Protein AF-D7L845-F1 (afdb_monomer)

Organism: Arabidopsis lyrata subsp. lyrata (NCBI:txid81972)

Sequence (83 aa):
MSTTVTNLPRDLVEEIVSRVPLKAMRAVRLTSKTFYTLSKSQSFTKLHISKEASLDVKQFFSNKFYILFKKIKKHHQGMGVLR

Nearest PDB structures (foldseek):
  6m92-assembly1_A  TM=6.468E-01  e=1.260E-01  Homo sapiens
  3v7d-assembly2_D  TM=6.454E-01  e=2.557E-01  Saccharomyces cerevisiae S288C
  2ovr-assembly1_B  TM=7.480E-01  e=5.188E-01  Homo sapiens
  3mks-assembly1_B  TM=6.115E-01  e=3.761E-01  Saccharomyces cerevisiae
  5ibk-assembly1_B  TM=5.732E-01  e=5.900E-01  Homo sapiens

Radius of gyration: 21.31 Å; Cα contacts (8 Å, |Δi|>4): 27; chains: 1; bounding box: 44×20×67 Å

pLDDT: mean 80.42, std 14.13, range [44.0, 94.62]

Solvent-accessible surface area (backbone atoms only — not comparable to full-atom values): 4918 Å² total; per-residue (Å²): 135,86,89,51,73,85,79,47,60,66,70,60,41,48,55,60,56,46,70,54,54,78,89,55,45,67,59,52,40,69,72,38,71,68,44,34,56,46,70,66,34,66,70,46,46,52,54,31,52,56,46,50,53,54,49,51,51,52,49,49,54,53,51,52,49,50,53,50,52,52,51,52,53,52,56,61,66,66,70,74,76,83,129

Structure (mmCIF, N/CA/C/O backbone):
data_AF-D7L845-F1
#
_entry.id   AF-D7L845-F1
#
loop_
_atom_site.group_PDB
_atom_site.id
_atom_site.type_symbol
_atom_site.label_atom_id
_atom_site.label_alt_id
_atom_site.label_comp_id
_atom_site.label_asym_id
_atom_site.label_entity_id
_atom_site.label_seq_id
_atom_site.pdbx_PDB_ins_code
_atom_site.Cartn_x
_atom_site.Cartn_y
_atom_site.Cartn_z
_atom_site.occupancy
_atom_site.B_iso_or_equiv
_atom_site.auth_seq_id
_atom_site.auth_comp_id
_atom_site.auth_asym_id
_atom_site.auth_atom_id
_atom_site.pdbx_PDB_model_num
ATOM 1 N N . MET A 1 1 ? -26.934 3.399 5.084 1.00 56.62 1 MET A N 1
ATOM 2 C CA . MET A 1 1 ? -25.595 2.975 5.549 1.00 56.62 1 MET A CA 1
ATOM 3 C C . MET A 1 1 ? -24.599 3.259 4.433 1.00 56.62 1 MET A C 1
ATOM 5 O O . MET A 1 1 ? -24.807 2.746 3.343 1.00 56.62 1 MET A O 1
ATOM 9 N N . SER A 1 2 ? -23.584 4.099 4.654 1.00 66.56 2 SER A N 1
ATOM 10 C CA . SER A 1 2 ? -22.518 4.319 3.663 1.00 66.56 2 SER A CA 1
ATOM 11 C C . SER A 1 2 ? -21.404 3.301 3.900 1.00 66.56 2 SER A C 1
ATOM 13 O O . SER A 1 2 ? -20.812 3.270 4.979 1.00 66.56 2 SER A O 1
ATOM 15 N N . THR A 1 3 ? -21.152 2.428 2.928 1.00 74.38 3 THR A N 1
ATOM 16 C CA . THR A 1 3 ? -20.044 1.469 2.970 1.00 74.38 3 THR A CA 1
ATOM 17 C C . THR A 1 3 ? -18.767 2.174 2.541 1.00 74.38 3 THR A C 1
ATOM 19 O O . THR A 1 3 ? -18.514 2.362 1.352 1.00 74.38 3 THR A O 1
ATOM 22 N N . THR A 1 4 ? -17.964 2.595 3.513 1.00 84.19 4 THR A N 1
ATOM 23 C CA . THR A 1 4 ? -16.644 3.163 3.249 1.00 84.19 4 THR A CA 1
ATOM 24 C C . THR A 1 4 ? -15.611 2.049 3.108 1.00 84.19 4 THR A C 1
ATOM 26 O O . THR A 1 4 ? -15.727 0.986 3.715 1.00 84.19 4 THR A O 1
ATOM 29 N N . VAL A 1 5 ? -14.553 2.307 2.337 1.00 86.56 5 VAL A N 1
ATOM 30 C CA . VAL A 1 5 ? -13.443 1.356 2.138 1.00 86.56 5 VAL A CA 1
ATOM 31 C C . VAL A 1 5 ? -12.817 0.929 3.473 1.00 86.56 5 VAL A C 1
ATOM 33 O O . VAL A 1 5 ? -12.340 -0.187 3.601 1.00 86.56 5 VAL A O 1
ATOM 36 N N . THR A 1 6 ? -12.869 1.779 4.502 1.00 86.12 6 THR A N 1
ATOM 37 C CA . THR A 1 6 ? -12.353 1.478 5.847 1.00 86.12 6 THR A CA 1
ATOM 38 C C . THR A 1 6 ? -13.168 0.446 6.626 1.00 86.12 6 THR A C 1
ATOM 40 O O . THR A 1 6 ? -12.679 -0.030 7.645 1.00 86.12 6 THR A O 1
ATOM 43 N N . ASN A 1 7 ? -14.387 0.124 6.189 1.00 90.94 7 ASN A N 1
ATOM 44 C CA . ASN A 1 7 ? -15.253 -0.859 6.847 1.00 90.94 7 ASN A CA 1
ATOM 45 C C . ASN A 1 7 ? -15.034 -2.280 6.305 1.00 90.94 7 A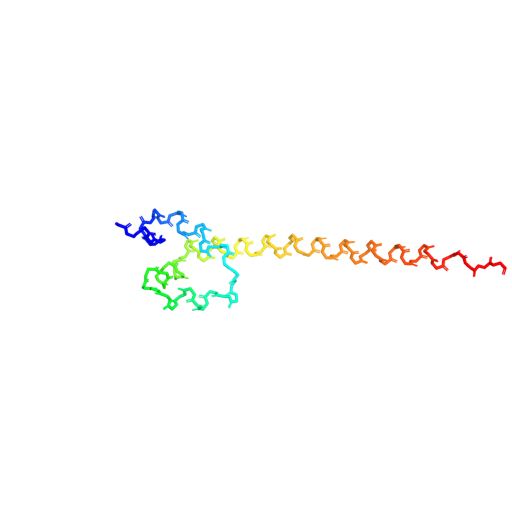SN A C 1
ATOM 47 O O . ASN A 1 7 ? -15.669 -3.222 6.771 1.00 90.94 7 ASN A O 1
ATOM 51 N N . LEU A 1 8 ? -14.167 -2.429 5.300 1.00 91.31 8 LEU A N 1
ATOM 52 C CA . LEU A 1 8 ? -13.772 -3.724 4.771 1.00 91.31 8 LEU A CA 1
ATOM 53 C C . LEU A 1 8 ? -12.746 -4.399 5.700 1.00 91.31 8 LEU A C 1
ATOM 55 O O . LEU A 1 8 ? -11.987 -3.709 6.390 1.00 91.31 8 LEU A O 1
ATOM 59 N N . PRO A 1 9 ? -12.671 -5.740 5.676 1.00 92.19 9 PRO A N 1
ATOM 60 C CA . PRO A 1 9 ? -11.550 -6.493 6.225 1.00 92.19 9 PRO A CA 1
ATOM 61 C C . PRO A 1 9 ? -10.191 -5.916 5.805 1.00 92.19 9 PRO A C 1
ATOM 63 O O . PRO A 1 9 ? -10.006 -5.465 4.671 1.00 92.19 9 PRO A O 1
ATOM 66 N N . ARG A 1 10 ? -9.234 -5.901 6.740 1.00 90.88 10 ARG A N 1
ATOM 67 C CA . ARG A 1 10 ? -7.936 -5.226 6.568 1.00 90.88 10 ARG A CA 1
ATOM 68 C C . ARG A 1 10 ? -7.172 -5.723 5.342 1.00 90.88 10 ARG A C 1
ATOM 70 O O . ARG A 1 10 ? -6.577 -4.914 4.641 1.00 90.88 10 ARG A O 1
ATOM 77 N N . ASP A 1 11 ? -7.181 -7.023 5.105 1.00 91.44 11 ASP A N 1
ATOM 78 C CA . ASP A 1 11 ? -6.569 -7.700 3.962 1.00 91.44 11 ASP A CA 1
ATOM 79 C C . ASP A 1 11 ? -7.104 -7.174 2.621 1.00 91.44 11 ASP A C 1
ATOM 81 O O . ASP A 1 11 ? -6.315 -6.830 1.738 1.00 91.44 11 ASP A O 1
ATOM 85 N N . LEU A 1 12 ? -8.422 -6.988 2.502 1.00 92.62 12 LEU A N 1
ATOM 86 C CA . LEU A 1 12 ? -9.033 -6.394 1.309 1.00 92.62 12 LEU A CA 1
ATOM 87 C C . LEU A 1 12 ? -8.627 -4.927 1.135 1.00 92.62 12 LEU A C 1
ATOM 89 O O . LEU A 1 12 ? -8.338 -4.484 0.021 1.00 92.62 12 LEU A O 1
ATOM 93 N N . VAL A 1 13 ? -8.555 -4.166 2.231 1.00 92.56 13 VAL A N 1
ATOM 94 C CA . VAL A 1 13 ? -8.083 -2.774 2.187 1.00 92.56 13 VAL A CA 1
ATOM 95 C C . VAL A 1 13 ? -6.617 -2.705 1.752 1.00 92.56 13 VAL A C 1
ATOM 97 O O . VAL A 1 13 ? -6.280 -1.883 0.900 1.00 92.56 13 VAL A O 1
ATOM 100 N N . GLU A 1 14 ? -5.745 -3.565 2.286 1.00 93.00 14 GLU A N 1
ATOM 101 C CA . GLU A 1 14 ? -4.338 -3.653 1.873 1.00 93.00 14 GLU A CA 1
ATOM 102 C C . GLU A 1 14 ? -4.222 -3.970 0.382 1.00 93.00 14 GLU A C 1
ATOM 104 O O . GLU A 1 14 ? -3.459 -3.313 -0.335 1.00 93.00 14 GLU A O 1
ATOM 109 N N . GLU A 1 15 ? -5.017 -4.917 -0.118 1.00 92.12 15 GLU A N 1
ATOM 110 C CA . GLU A 1 15 ? -5.000 -5.270 -1.530 1.00 92.12 15 GLU A CA 1
ATOM 111 C C . GLU A 1 15 ? -5.435 -4.100 -2.421 1.00 92.12 15 GLU A C 1
ATOM 113 O O . GLU A 1 15 ? -4.736 -3.795 -3.390 1.00 92.12 15 GLU A O 1
ATOM 118 N N . ILE A 1 16 ? -6.531 -3.415 -2.085 1.00 92.81 16 ILE A N 1
ATOM 119 C CA . ILE A 1 16 ? -7.033 -2.260 -2.843 1.00 92.81 16 ILE A CA 1
ATOM 120 C C . ILE A 1 16 ? -5.999 -1.130 -2.837 1.00 92.81 16 ILE A C 1
ATOM 122 O O . ILE A 1 16 ? -5.631 -0.620 -3.897 1.00 92.81 16 ILE A O 1
ATOM 126 N N . VAL A 1 17 ? -5.491 -0.759 -1.660 1.00 92.94 17 VAL A N 1
ATOM 127 C CA . VAL A 1 17 ? -4.566 0.374 -1.514 1.00 92.94 17 VAL A CA 1
ATOM 128 C C . VAL A 1 17 ? -3.210 0.076 -2.157 1.00 92.94 17 VAL A C 1
ATOM 130 O O . VAL A 1 17 ? -2.602 0.971 -2.736 1.00 92.94 17 VAL A O 1
ATOM 133 N N . SER A 1 18 ? -2.759 -1.181 -2.163 1.00 92.12 18 SER A N 1
ATOM 134 C CA . SER A 1 18 ? -1.508 -1.579 -2.828 1.00 92.12 18 SER A CA 1
ATOM 135 C C . SER A 1 18 ? -1.529 -1.459 -4.356 1.00 92.12 18 SER A C 1
ATOM 137 O O . SER A 1 18 ? -0.487 -1.582 -4.995 1.00 92.12 18 SER A O 1
ATOM 139 N N . ARG A 1 19 ? -2.703 -1.235 -4.962 1.00 91.25 19 ARG A N 1
ATOM 140 C CA . ARG A 1 19 ? -2.833 -0.940 -6.399 1.00 91.25 19 ARG A CA 1
ATOM 141 C C . ARG A 1 19 ? -2.588 0.537 -6.711 1.00 91.25 19 ARG A C 1
ATOM 143 O O . ARG A 1 19 ? -2.452 0.896 -7.876 1.00 91.25 19 ARG A O 1
ATOM 150 N N . VAL A 1 20 ? -2.550 1.400 -5.695 1.00 91.06 20 VAL A N 1
ATOM 151 C CA . VAL A 1 20 ? -2.252 2.823 -5.868 1.00 91.06 20 VAL A CA 1
ATOM 152 C C . VAL A 1 20 ? -0.747 2.985 -6.105 1.00 91.06 20 VAL A C 1
ATOM 154 O O . VAL A 1 20 ? 0.034 2.507 -5.286 1.00 91.06 20 V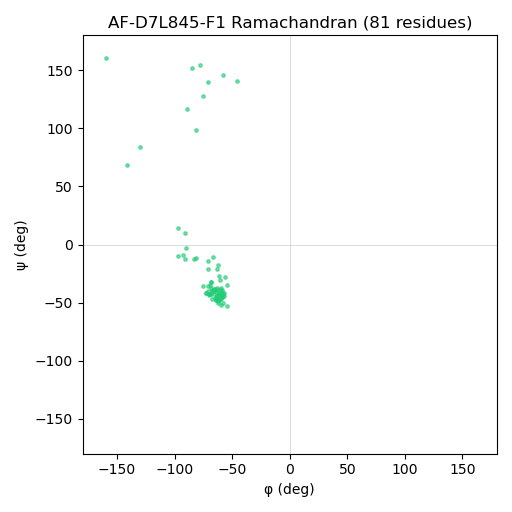AL A O 1
ATOM 157 N N . PRO A 1 21 ? -0.301 3.675 -7.168 1.00 89.31 21 PRO A N 1
ATOM 158 C CA . PRO A 1 21 ? 1.123 3.917 -7.394 1.00 89.31 21 PRO A CA 1
ATOM 159 C C . PRO A 1 21 ? 1.776 4.658 -6.222 1.00 89.31 21 PRO A C 1
ATOM 161 O O . PRO A 1 21 ? 1.169 5.567 -5.642 1.00 89.31 21 PRO A O 1
ATOM 164 N N . LEU A 1 22 ? 3.046 4.362 -5.923 1.00 88.88 22 LEU A N 1
ATOM 165 C CA . LEU A 1 22 ? 3.770 4.984 -4.799 1.00 88.88 22 LEU A CA 1
ATOM 166 C C . LEU A 1 22 ? 3.755 6.522 -4.850 1.00 88.88 22 LEU A C 1
ATOM 168 O O . LEU A 1 22 ? 3.626 7.184 -3.820 1.00 88.88 22 LEU A O 1
ATOM 172 N N . LYS A 1 23 ? 3.792 7.102 -6.056 1.00 87.25 23 LYS A N 1
ATOM 173 C CA . LYS A 1 23 ? 3.725 8.559 -6.284 1.00 87.25 23 LYS A CA 1
ATOM 174 C C . LYS A 1 23 ? 2.422 9.189 -5.769 1.00 87.25 23 LYS A C 1
ATOM 176 O O . LYS A 1 23 ? 2.428 10.336 -5.330 1.00 87.25 23 L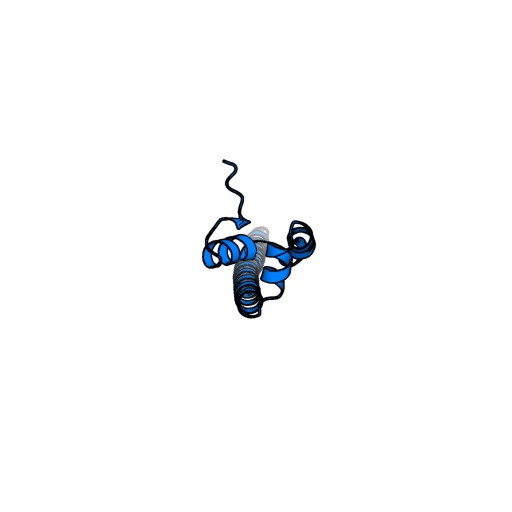YS A O 1
ATOM 181 N N . ALA A 1 24 ? 1.318 8.441 -5.785 1.00 89.62 24 ALA A N 1
ATOM 182 C CA . ALA A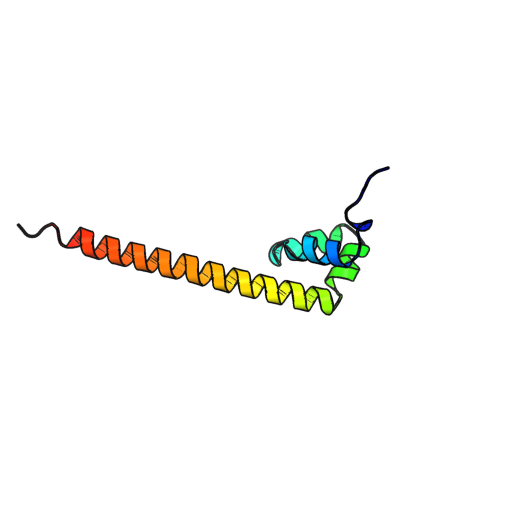 1 24 ? 0.002 8.896 -5.336 1.00 89.62 24 ALA A CA 1
ATOM 183 C C . ALA A 1 24 ? -0.283 8.570 -3.855 1.00 89.62 24 ALA A C 1
ATOM 185 O O . ALA A 1 24 ? -1.230 9.104 -3.272 1.00 89.62 24 ALA A O 1
ATOM 186 N N . MET A 1 25 ? 0.564 7.771 -3.193 1.00 92.44 25 MET A N 1
ATOM 187 C CA . MET A 1 25 ? 0.353 7.347 -1.799 1.00 92.44 25 MET A CA 1
ATOM 188 C C . MET A 1 25 ? 0.349 8.489 -0.784 1.00 92.44 25 MET A C 1
ATOM 190 O O . MET A 1 25 ? -0.215 8.354 0.305 1.00 92.44 25 MET A O 1
ATOM 194 N N . ARG A 1 26 ? 0.941 9.642 -1.123 1.00 93.12 26 ARG A N 1
ATOM 195 C CA . ARG A 1 26 ? 0.853 10.841 -0.280 1.00 93.12 26 ARG A CA 1
ATOM 196 C C . ARG A 1 26 ? -0.600 11.267 -0.064 1.00 93.12 26 ARG A C 1
ATOM 198 O O . ARG A 1 26 ? -0.939 11.619 1.058 1.00 93.12 26 ARG A O 1
ATOM 205 N N 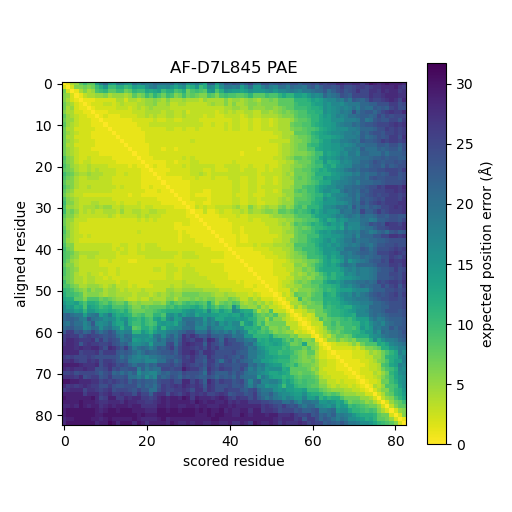. ALA A 1 27 ? -1.442 11.215 -1.095 1.00 94.06 27 ALA A N 1
ATOM 206 C CA . ALA A 1 27 ? -2.846 11.605 -0.990 1.00 94.06 27 ALA A CA 1
ATOM 207 C C . ALA A 1 27 ? -3.649 10.605 -0.145 1.00 94.06 27 ALA A C 1
ATOM 209 O O . ALA A 1 27 ? -4.397 11.014 0.741 1.00 94.06 27 ALA A O 1
ATOM 210 N N . VAL A 1 28 ? -3.415 9.303 -0.348 1.00 92.50 28 VAL A N 1
ATOM 211 C CA . VAL A 1 28 ? -4.049 8.217 0.422 1.00 92.50 28 VAL A CA 1
ATOM 212 C C . VAL A 1 28 ? -3.765 8.350 1.921 1.00 92.50 28 VAL A C 1
ATOM 214 O O . VAL A 1 28 ? -4.655 8.224 2.757 1.00 92.50 28 VAL A O 1
ATOM 217 N N . ARG A 1 29 ? -2.519 8.677 2.280 1.00 93.44 29 ARG A N 1
ATOM 218 C CA . ARG A 1 29 ? -2.118 8.905 3.677 1.00 93.44 29 ARG A CA 1
ATOM 219 C C . ARG A 1 29 ? -2.841 10.064 4.354 1.00 93.44 29 ARG A C 1
ATOM 221 O O . ARG A 1 29 ? -2.926 10.076 5.577 1.00 93.44 29 ARG A O 1
ATOM 228 N N . LEU A 1 30 ? -3.288 11.051 3.582 1.00 94.62 30 LEU A N 1
ATOM 229 C CA . LEU A 1 30 ? -3.944 12.251 4.099 1.00 94.62 30 LEU A CA 1
ATOM 230 C C . LEU A 1 30 ? -5.466 12.095 4.193 1.00 94.62 30 LEU A C 1
ATOM 232 O O . LEU A 1 30 ? -6.111 12.921 4.826 1.00 94.62 30 LEU A O 1
ATOM 236 N N . THR A 1 31 ? -6.048 11.050 3.596 1.00 91.25 31 THR A N 1
ATOM 237 C CA . THR A 1 31 ? -7.507 10.881 3.538 1.00 91.25 31 THR A CA 1
ATOM 238 C C . THR A 1 31 ? -8.098 10.418 4.869 1.00 91.25 31 THR A C 1
ATOM 240 O O . THR A 1 31 ? -9.205 10.815 5.221 1.00 91.25 31 THR A O 1
ATOM 243 N N . SER A 1 32 ? -7.391 9.564 5.622 1.00 89.31 32 SER A N 1
ATOM 244 C CA . SER A 1 32 ? -7.860 9.093 6.930 1.00 89.31 32 SER A CA 1
ATOM 245 C C . SER A 1 32 ? -6.736 8.545 7.812 1.00 89.31 32 SER A C 1
ATOM 247 O O . SER A 1 32 ? -5.680 8.125 7.332 1.00 89.31 32 SER A O 1
ATOM 249 N N . LYS A 1 33 ? -7.001 8.475 9.124 1.00 90.62 33 LYS A N 1
ATOM 250 C CA . LYS A 1 33 ? -6.103 7.838 10.103 1.00 90.62 33 LYS A CA 1
ATOM 251 C C . LYS A 1 33 ? -5.876 6.356 9.787 1.00 90.62 33 LYS A C 1
ATOM 253 O O . LYS A 1 33 ? -4.758 5.873 9.918 1.00 90.62 33 LYS A O 1
ATOM 258 N N . THR A 1 34 ? -6.906 5.652 9.317 1.00 91.75 34 THR A N 1
ATOM 259 C CA . THR A 1 34 ? -6.816 4.233 8.952 1.00 91.75 34 THR A CA 1
ATOM 260 C C . THR A 1 34 ? -5.809 4.017 7.827 1.00 91.75 34 THR A C 1
ATOM 262 O O . THR A 1 34 ? -4.929 3.170 7.955 1.00 91.75 34 THR A O 1
ATOM 265 N N . PHE A 1 35 ? -5.874 4.822 6.762 1.00 93.06 35 PHE A N 1
ATOM 266 C CA . PHE A 1 35 ? -4.920 4.737 5.653 1.00 93.06 35 PHE A CA 1
ATOM 267 C C . PHE A 1 35 ? -3.513 5.189 6.050 1.00 93.06 35 PHE A C 1
ATOM 269 O O . PHE A 1 35 ? -2.531 4.598 5.600 1.00 93.06 35 PHE A O 1
ATOM 276 N N . TYR A 1 36 ? -3.396 6.188 6.929 1.00 93.88 36 TYR A N 1
ATOM 277 C CA . TYR A 1 36 ? -2.108 6.581 7.494 1.00 93.88 36 TYR A CA 1
ATOM 278 C C . TYR A 1 36 ? -1.448 5.417 8.248 1.00 93.88 36 TYR A C 1
ATOM 280 O O . TYR A 1 36 ? -0.315 5.051 7.931 1.00 93.88 36 TYR A O 1
ATOM 288 N N . THR A 1 37 ? -2.166 4.784 9.180 1.00 94.12 37 THR A N 1
ATOM 289 C CA . THR A 1 37 ? -1.658 3.643 9.956 1.00 94.12 37 THR A CA 1
ATOM 290 C C . THR A 1 37 ? -1.381 2.429 9.069 1.00 94.12 37 THR A C 1
ATOM 292 O O . THR A 1 37 ? -0.361 1.765 9.241 1.00 94.12 37 THR A O 1
ATOM 295 N N . LEU A 1 38 ? -2.237 2.160 8.078 1.00 93.69 38 LEU A N 1
ATOM 296 C CA . LEU A 1 38 ? -2.023 1.112 7.076 1.00 93.69 38 LEU A CA 1
ATOM 297 C C . LEU A 1 38 ? -0.709 1.322 6.317 1.00 93.69 38 LEU A C 1
ATOM 299 O O . LEU A 1 38 ? 0.120 0.423 6.263 1.00 93.69 38 LEU A O 1
ATOM 303 N N . SER A 1 39 ? -0.482 2.536 5.805 1.00 92.19 39 SER A N 1
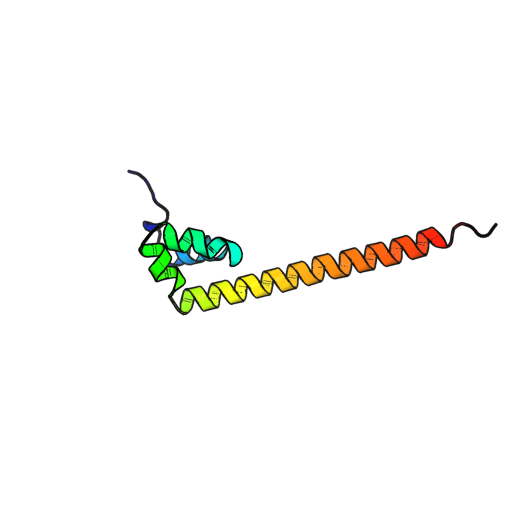ATOM 304 C CA . SER A 1 39 ? 0.716 2.874 5.024 1.00 92.19 39 SER A CA 1
ATOM 305 C C . SER A 1 39 ? 2.029 2.732 5.799 1.00 92.19 39 SER A C 1
ATOM 307 O O . SER A 1 39 ? 3.099 2.704 5.198 1.00 92.19 39 SER A O 1
ATOM 309 N N . LYS A 1 40 ? 1.954 2.684 7.134 1.00 91.38 40 LYS A N 1
ATOM 310 C CA . LYS A 1 40 ? 3.098 2.523 8.033 1.00 91.38 40 LYS A CA 1
ATOM 311 C C . LYS A 1 40 ? 3.302 1.082 8.484 1.00 91.38 40 LYS A C 1
ATOM 313 O O . LYS A 1 40 ? 4.337 0.803 9.085 1.00 91.38 40 LYS A O 1
ATOM 318 N N . SER A 1 41 ? 2.365 0.170 8.213 1.00 94.19 41 SER A N 1
ATOM 319 C CA . SER A 1 41 ? 2.562 -1.225 8.588 1.00 94.19 41 SER A CA 1
ATOM 320 C C . SER A 1 41 ? 3.624 -1.873 7.700 1.00 94.19 41 SER A C 1
ATOM 322 O O . SER A 1 41 ? 3.701 -1.649 6.487 1.00 94.19 41 SER A O 1
ATOM 324 N N . GLN A 1 42 ? 4.473 -2.690 8.322 1.00 93.69 42 GLN A N 1
ATOM 325 C CA . GLN A 1 42 ? 5.544 -3.393 7.620 1.00 93.69 42 GLN A CA 1
ATOM 326 C C . GLN A 1 42 ? 4.984 -4.398 6.604 1.00 93.69 42 GLN A C 1
ATOM 328 O O . GLN A 1 42 ? 5.522 -4.511 5.504 1.00 93.69 42 GLN A O 1
ATOM 333 N N . SER A 1 43 ? 3.882 -5.081 6.950 1.00 91.19 43 SER A N 1
ATOM 334 C CA . SER A 1 43 ? 3.167 -6.007 6.060 1.00 91.19 43 SER A CA 1
ATOM 335 C C . SER A 1 43 ? 2.773 -5.330 4.748 1.00 91.19 43 SER A C 1
ATOM 337 O O . SER A 1 43 ? 3.154 -5.787 3.670 1.00 91.19 43 SER A O 1
ATOM 339 N N . PHE A 1 44 ? 2.097 -4.186 4.858 1.00 93.50 44 PHE A N 1
ATOM 340 C CA . PHE A 1 44 ? 1.620 -3.406 3.729 1.00 93.50 44 PHE A CA 1
ATOM 341 C C . PHE A 1 44 ? 2.786 -2.863 2.907 1.00 93.50 44 PHE A C 1
ATOM 343 O O . PHE A 1 44 ? 2.798 -3.004 1.689 1.00 93.50 44 PHE A O 1
ATOM 350 N N . THR A 1 45 ? 3.805 -2.305 3.566 1.00 91.88 45 THR A N 1
ATOM 351 C CA . THR A 1 45 ? 4.993 -1.775 2.883 1.00 91.88 45 THR A CA 1
ATOM 352 C C . THR A 1 45 ? 5.694 -2.856 2.058 1.00 91.88 45 THR A C 1
ATOM 354 O O . THR A 1 45 ? 6.018 -2.628 0.893 1.00 91.88 45 THR A O 1
ATOM 357 N N . LYS A 1 46 ? 5.880 -4.058 2.624 1.00 91.62 46 LYS A N 1
ATOM 358 C CA . LYS A 1 46 ? 6.481 -5.195 1.914 1.00 91.62 46 LYS A CA 1
ATOM 359 C C . LYS A 1 46 ? 5.629 -5.606 0.712 1.00 91.62 46 LYS A C 1
ATOM 361 O O . LYS A 1 46 ? 6.157 -5.723 -0.389 1.00 91.62 46 LYS A O 1
ATOM 366 N N . LEU A 1 47 ? 4.320 -5.766 0.910 1.00 92.00 47 LEU A N 1
ATOM 367 C CA . LEU A 1 47 ? 3.379 -6.136 -0.149 1.00 92.00 47 LEU A CA 1
ATOM 368 C C . LEU A 1 47 ? 3.376 -5.110 -1.290 1.00 92.00 47 LEU A C 1
ATOM 370 O O . LEU A 1 47 ? 3.403 -5.484 -2.464 1.00 92.00 47 LEU A O 1
ATOM 374 N N . HIS A 1 48 ? 3.366 -3.821 -0.954 1.00 91.50 48 HIS A N 1
ATOM 375 C CA . HIS A 1 48 ? 3.271 -2.740 -1.929 1.00 91.50 48 HIS A CA 1
ATOM 376 C C . HIS A 1 48 ? 4.548 -2.596 -2.760 1.00 91.50 48 HIS A C 1
ATOM 378 O O . HIS A 1 48 ? 4.463 -2.526 -3.983 1.00 91.50 48 HIS A O 1
ATOM 384 N N . ILE A 1 49 ? 5.724 -2.663 -2.127 1.00 88.69 49 ILE A N 1
ATOM 385 C CA . ILE A 1 49 ? 7.016 -2.649 -2.833 1.00 88.69 49 ILE A CA 1
ATOM 386 C C . ILE A 1 49 ? 7.156 -3.877 -3.739 1.00 88.69 49 ILE A C 1
ATOM 388 O O . ILE A 1 49 ? 7.580 -3.745 -4.886 1.00 88.69 49 ILE A O 1
ATOM 392 N N . SER A 1 50 ? 6.775 -5.070 -3.265 1.00 88.44 50 SER A N 1
ATOM 393 C CA . SER A 1 50 ? 6.809 -6.283 -4.093 1.00 88.44 50 SER A CA 1
ATOM 394 C C . SER A 1 50 ? 5.908 -6.170 -5.326 1.00 88.44 50 SER A C 1
ATOM 396 O O . SER A 1 50 ? 6.298 -6.602 -6.412 1.00 88.44 50 SER A O 1
ATOM 398 N N . LYS A 1 51 ? 4.725 -5.556 -5.189 1.00 86.38 51 LYS A N 1
ATOM 399 C CA . LYS A 1 51 ? 3.836 -5.292 -6.329 1.00 86.38 51 LYS A CA 1
ATOM 400 C C . LYS A 1 51 ? 4.429 -4.269 -7.289 1.00 86.38 51 LYS A C 1
ATOM 402 O O . LYS A 1 51 ? 4.460 -4.554 -8.484 1.00 86.38 51 LYS A O 1
ATOM 407 N N . GLU A 1 52 ? 4.944 -3.146 -6.797 1.00 83.56 52 GLU A N 1
ATOM 408 C CA . GLU A 1 52 ? 5.561 -2.119 -7.648 1.00 83.56 52 GLU A CA 1
ATOM 409 C C . GLU A 1 52 ? 6.735 -2.699 -8.452 1.00 83.56 52 GLU A C 1
ATOM 411 O O . GLU A 1 52 ? 6.781 -2.550 -9.669 1.00 83.56 52 GLU A O 1
ATOM 416 N N . ALA A 1 53 ? 7.610 -3.483 -7.812 1.00 81.06 53 ALA A N 1
ATOM 417 C CA . ALA A 1 53 ? 8.713 -4.158 -8.494 1.00 81.06 53 ALA A CA 1
ATOM 418 C C . ALA A 1 53 ? 8.220 -5.105 -9.605 1.00 81.06 53 ALA A C 1
ATOM 420 O O . ALA A 1 53 ? 8.804 -5.164 -10.686 1.00 81.06 53 ALA A O 1
ATOM 421 N N . SER A 1 54 ? 7.115 -5.823 -9.381 1.00 76.19 54 SER A N 1
ATOM 422 C CA . SER A 1 54 ? 6.526 -6.692 -10.408 1.00 76.19 54 SER A CA 1
ATOM 423 C C . SER A 1 54 ? 5.933 -5.911 -11.591 1.00 76.19 54 SER A C 1
ATOM 425 O O . SER A 1 54 ? 5.972 -6.390 -12.729 1.00 76.19 54 SER A O 1
ATOM 427 N N . LEU A 1 55 ? 5.403 -4.709 -11.338 1.00 73.56 55 LEU A N 1
ATOM 428 C CA . LEU A 1 55 ? 4.886 -3.810 -12.367 1.00 73.56 55 LEU A CA 1
ATOM 429 C C . LEU A 1 55 ? 6.026 -3.186 -13.168 1.00 73.56 55 LEU A C 1
ATOM 431 O O . LEU A 1 55 ? 5.945 -3.179 -14.392 1.00 73.56 55 LEU A O 1
ATOM 435 N N . ASP A 1 56 ? 7.108 -2.766 -12.514 1.00 68.62 56 ASP A N 1
ATOM 436 C CA . ASP A 1 56 ? 8.310 -2.261 -13.180 1.00 68.62 56 ASP A CA 1
ATOM 437 C C . ASP A 1 56 ? 8.949 -3.327 -14.069 1.00 68.62 56 ASP A C 1
ATOM 439 O O . ASP A 1 56 ? 9.298 -3.048 -15.214 1.00 68.62 56 ASP A O 1
ATOM 443 N N . VAL A 1 57 ? 9.034 -4.573 -13.599 1.00 63.59 57 VAL A N 1
ATOM 444 C CA . VAL A 1 57 ? 9.526 -5.695 -14.408 1.00 63.59 57 VAL A CA 1
ATOM 445 C C . VAL A 1 57 ? 8.624 -5.919 -15.628 1.00 63.59 57 VAL A C 1
ATOM 447 O O . VAL A 1 57 ? 9.121 -5.988 -16.754 1.00 63.59 57 VAL A O 1
ATOM 450 N N . LYS A 1 58 ? 7.296 -5.956 -15.455 1.00 61.03 58 LYS A N 1
ATOM 451 C CA . LYS A 1 58 ? 6.343 -6.057 -16.578 1.00 61.03 58 LYS A CA 1
ATOM 452 C C . LYS A 1 58 ? 6.459 -4.880 -17.549 1.00 61.03 58 LYS A C 1
ATOM 454 O O . LYS A 1 58 ? 6.449 -5.085 -18.762 1.00 61.03 58 LYS A O 1
ATOM 459 N N . GLN A 1 59 ? 6.595 -3.663 -17.033 1.00 64.19 59 GLN A N 1
ATOM 460 C CA . GLN A 1 59 ? 6.729 -2.446 -17.827 1.00 64.19 59 GLN A CA 1
ATOM 461 C C . GLN A 1 59 ? 8.055 -2.424 -18.591 1.00 64.19 59 GLN A C 1
ATOM 463 O O . GLN A 1 59 ? 8.084 -2.034 -19.759 1.00 64.19 59 GLN A O 1
ATOM 468 N N . PHE A 1 60 ? 9.140 -2.882 -17.968 1.00 59.38 60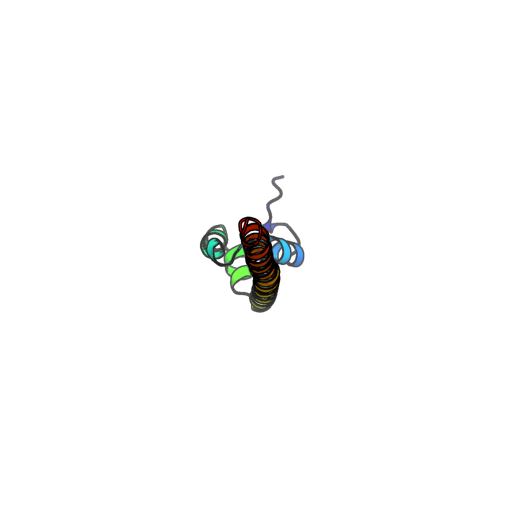 PHE A N 1
ATOM 469 C CA . PHE A 1 60 ? 10.454 -3.018 -18.581 1.00 59.38 60 PHE A CA 1
ATOM 470 C C . PHE A 1 60 ? 10.437 -4.049 -19.710 1.00 59.38 60 PHE A C 1
ATOM 472 O O . PHE A 1 60 ? 10.893 -3.745 -20.814 1.00 59.38 60 PHE A O 1
ATOM 479 N N . PHE A 1 61 ? 9.857 -5.230 -19.476 1.00 61.12 61 PHE A N 1
ATOM 480 C CA . PHE A 1 61 ? 9.692 -6.239 -20.522 1.00 61.12 61 PHE A CA 1
ATOM 481 C C . PHE A 1 61 ? 8.809 -5.726 -21.666 1.00 61.12 61 PHE A C 1
ATOM 483 O O . PHE A 1 61 ? 9.192 -5.862 -22.825 1.00 61.12 61 PHE A O 1
ATOM 490 N N . SER A 1 62 ? 7.698 -5.052 -21.364 1.00 63.47 62 SER A N 1
ATOM 491 C CA . SER A 1 62 ? 6.801 -4.491 -22.381 1.00 63.47 62 SER A CA 1
ATOM 492 C C . SER A 1 62 ? 7.476 -3.394 -23.221 1.00 63.47 62 SER A C 1
ATOM 494 O O . SER A 1 62 ? 7.484 -3.457 -24.452 1.00 63.47 62 SER A O 1
ATOM 496 N N . ASN A 1 63 ? 8.147 -2.429 -22.581 1.00 60.41 63 ASN A N 1
ATOM 497 C CA . ASN A 1 63 ? 8.778 -1.306 -23.277 1.00 60.41 63 ASN A CA 1
ATOM 498 C C . ASN A 1 63 ? 10.044 -1.714 -24.037 1.00 60.41 63 ASN A C 1
ATOM 500 O O . ASN A 1 63 ? 10.249 -1.262 -25.164 1.00 60.41 63 ASN A O 1
ATOM 504 N N . LYS A 1 64 ? 10.902 -2.566 -23.465 1.00 64.69 64 LYS A N 1
ATOM 505 C CA . LYS A 1 64 ? 12.168 -2.942 -24.110 1.00 64.69 64 LYS A CA 1
ATOM 506 C C . LYS A 1 64 ? 11.935 -3.841 -25.325 1.00 64.69 64 LYS A C 1
ATOM 508 O O . LYS A 1 64 ? 12.567 -3.607 -26.354 1.00 64.69 64 LYS A O 1
ATOM 513 N N . PHE A 1 65 ? 10.991 -4.786 -25.254 1.00 69.12 65 PHE A N 1
ATOM 514 C CA . PHE A 1 65 ? 10.590 -5.576 -26.424 1.00 69.12 65 PHE A CA 1
ATOM 515 C C . PHE A 1 65 ? 9.886 -4.722 -27.476 1.00 69.12 65 PHE A C 1
ATOM 517 O O . PHE A 1 65 ? 10.227 -4.838 -28.649 1.00 69.12 65 PHE A O 1
ATOM 524 N N . TYR A 1 66 ? 8.978 -3.821 -27.091 1.00 62.66 66 TYR A N 1
ATOM 525 C CA . TYR A 1 66 ? 8.311 -2.930 -28.045 1.00 62.66 66 TYR A CA 1
ATOM 526 C C . TYR A 1 66 ? 9.306 -2.038 -28.801 1.00 62.66 66 TYR A C 1
ATOM 528 O O . TYR A 1 66 ? 9.255 -1.964 -30.028 1.00 62.66 66 TYR A O 1
ATOM 536 N N . ILE A 1 67 ? 10.258 -1.407 -28.106 1.00 67.75 67 ILE A N 1
ATOM 537 C CA . ILE A 1 67 ? 11.279 -0.557 -28.739 1.00 67.75 67 ILE A CA 1
ATOM 538 C C . ILE A 1 67 ? 12.242 -1.382 -29.601 1.00 67.75 67 ILE A C 1
ATOM 540 O O . ILE A 1 67 ? 12.566 -0.959 -30.713 1.00 67.75 67 ILE A O 1
ATOM 544 N N . LEU A 1 68 ? 12.660 -2.566 -29.141 1.00 74.81 68 LEU A N 1
ATOM 545 C CA . LEU A 1 68 ? 13.508 -3.474 -29.918 1.00 74.81 68 LEU A CA 1
ATOM 546 C C . LEU A 1 68 ? 12.794 -3.955 -31.189 1.00 74.81 68 LEU A C 1
ATOM 548 O O . LEU A 1 68 ? 13.361 -3.874 -32.276 1.00 74.81 68 LEU A O 1
ATOM 552 N N . PHE A 1 69 ? 11.528 -4.360 -31.081 1.00 71.06 69 PHE A N 1
ATOM 553 C CA . PHE A 1 69 ? 10.705 -4.789 -32.212 1.00 71.06 69 PHE A CA 1
ATOM 554 C C . PHE A 1 69 ? 10.466 -3.641 -33.201 1.00 71.06 69 PHE A C 1
ATOM 556 O O . PHE A 1 69 ? 10.596 -3.820 -34.413 1.00 71.06 69 PHE A O 1
ATOM 563 N N . LYS A 1 70 ? 10.214 -2.421 -32.703 1.00 68.38 70 LYS A N 1
ATOM 564 C CA . LYS A 1 70 ? 10.102 -1.216 -33.541 1.00 68.38 70 LYS A CA 1
ATOM 565 C C . LYS A 1 70 ? 11.421 -0.895 -34.255 1.00 68.38 70 LYS A C 1
ATOM 567 O O . LYS A 1 70 ? 11.398 -0.484 -35.414 1.00 68.38 70 LYS A O 1
ATOM 572 N N . LYS A 1 71 ? 12.565 -1.109 -33.594 1.00 78.44 71 LYS A N 1
ATOM 573 C CA . LYS A 1 71 ? 13.906 -0.909 -34.167 1.00 78.44 71 LYS A CA 1
ATOM 574 C C . LYS A 1 71 ? 14.225 -1.945 -35.250 1.00 78.44 71 LYS A C 1
ATOM 576 O O . LYS A 1 71 ? 14.691 -1.553 -36.316 1.00 78.44 71 LYS A O 1
ATOM 581 N N . ILE A 1 72 ? 13.892 -3.217 -35.029 1.00 77.81 72 ILE A N 1
ATOM 582 C CA . ILE A 1 72 ? 14.037 -4.299 -36.021 1.00 77.81 72 ILE A CA 1
ATOM 583 C C . ILE A 1 72 ? 13.139 -4.042 -37.242 1.00 77.81 72 ILE A C 1
ATOM 585 O O . ILE A 1 72 ? 13.609 -4.098 -38.377 1.00 77.81 72 ILE A O 1
ATOM 589 N N . LYS A 1 73 ? 11.871 -3.663 -37.027 1.00 72.56 73 LYS A N 1
ATOM 590 C CA . LYS A 1 73 ? 10.928 -3.342 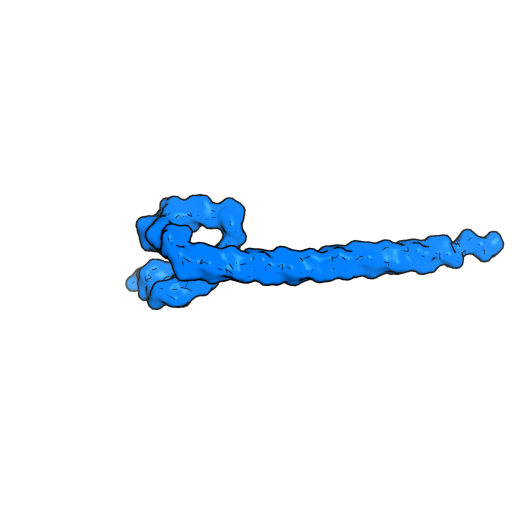-38.113 1.00 72.56 73 LYS A CA 1
ATOM 591 C C . LYS A 1 73 ? 11.388 -2.142 -38.951 1.00 72.56 73 LYS A C 1
ATOM 593 O O . LYS A 1 73 ? 11.281 -2.177 -40.174 1.00 72.56 73 LYS A O 1
ATOM 598 N N . LYS A 1 74 ? 11.954 -1.111 -38.309 1.00 71.06 74 LYS A N 1
ATOM 599 C CA . LYS A 1 74 ? 12.534 0.055 -38.997 1.00 71.06 74 LYS A CA 1
ATOM 600 C C . LYS A 1 74 ? 13.771 -0.318 -39.825 1.00 71.06 74 LYS A C 1
ATOM 602 O O . LYS A 1 74 ? 13.928 0.198 -40.925 1.00 71.06 74 LYS A O 1
ATOM 607 N N . HIS A 1 75 ? 14.614 -1.228 -39.332 1.00 64.81 75 HIS A N 1
ATOM 608 C CA . HIS A 1 75 ? 15.801 -1.694 -40.058 1.00 64.81 75 HIS A CA 1
ATOM 609 C C . HIS A 1 75 ? 15.432 -2.517 -41.302 1.00 64.81 75 HIS A C 1
ATOM 611 O O . HIS A 1 75 ? 16.046 -2.355 -42.351 1.00 64.81 75 HIS A O 1
ATOM 617 N N . HIS A 1 76 ? 14.382 -3.340 -41.218 1.00 58.41 76 HIS A N 1
ATOM 618 C CA . HIS A 1 76 ? 13.877 -4.099 -42.368 1.00 58.41 76 HIS A CA 1
ATOM 619 C C . HIS A 1 76 ? 13.171 -3.225 -43.416 1.00 58.41 76 HIS A C 1
ATOM 621 O O . HIS A 1 76 ? 13.323 -3.475 -44.607 1.00 58.41 76 HIS A O 1
ATOM 627 N N . GLN A 1 77 ? 12.438 -2.182 -43.007 1.00 58.44 77 GLN A N 1
ATOM 628 C CA . GLN A 1 77 ? 11.812 -1.240 -43.948 1.00 58.44 77 GLN A CA 1
ATOM 629 C C . GLN A 1 77 ? 12.828 -0.326 -44.661 1.00 58.44 77 GLN A C 1
ATOM 631 O O . GLN A 1 77 ? 12.527 0.186 -45.734 1.00 58.44 77 GLN A O 1
ATOM 636 N N . GLY A 1 78 ? 14.034 -0.150 -44.107 1.00 56.81 78 GLY A N 1
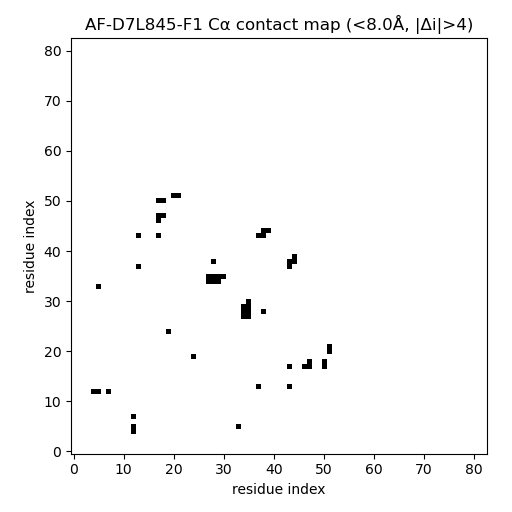ATOM 637 C CA . GLY A 1 78 ? 15.116 0.633 -44.718 1.00 56.81 78 GLY A CA 1
ATOM 638 C C . GLY A 1 78 ? 15.943 -0.098 -45.786 1.00 56.81 78 GLY A C 1
ATOM 639 O O . GLY A 1 78 ? 16.689 0.557 -46.502 1.00 56.81 78 GLY A O 1
ATOM 640 N N . MET A 1 79 ? 15.808 -1.423 -45.935 1.00 53.66 79 MET A N 1
ATOM 641 C CA . MET A 1 79 ? 16.512 -2.211 -46.969 1.00 53.66 79 MET A CA 1
ATOM 642 C C . MET A 1 79 ? 15.718 -2.352 -48.284 1.00 53.66 79 MET A C 1
ATOM 644 O O . MET A 1 79 ? 16.080 -3.148 -49.143 1.00 53.66 79 MET A O 1
ATOM 648 N N . GLY A 1 80 ? 14.620 -1.607 -48.443 1.00 57.75 80 GLY A N 1
ATOM 649 C CA . GLY A 1 80 ? 13.735 -1.667 -49.612 1.00 57.75 80 GLY A CA 1
ATOM 650 C C . GLY A 1 80 ? 13.985 -0.611 -50.693 1.00 57.75 80 GLY A C 1
ATOM 651 O O . GLY A 1 80 ? 13.107 -0.419 -51.528 1.00 57.75 80 GLY A O 1
ATOM 652 N N . VAL A 1 81 ? 15.118 0.105 -50.680 1.00 56.06 81 VAL A N 1
ATOM 653 C CA . VAL A 1 81 ? 15.441 1.117 -51.707 1.00 56.06 81 VAL A CA 1
ATOM 654 C C . VAL A 1 81 ? 16.932 1.086 -52.067 1.00 56.06 81 VAL A C 1
ATOM 656 O O . VAL A 1 81 ? 17.688 1.997 -51.759 1.00 56.06 81 VAL A O 1
ATOM 659 N N . LEU A 1 82 ? 17.357 0.006 -52.717 1.00 49.41 82 LEU A N 1
ATOM 660 C CA . LEU A 1 82 ? 18.507 -0.003 -53.625 1.00 49.41 82 LEU A CA 1
ATOM 661 C C . LEU A 1 82 ? 18.008 -0.673 -54.910 1.00 49.41 82 LEU A C 1
ATOM 663 O O . LEU A 1 82 ? 18.062 -1.892 -55.054 1.00 49.41 82 LEU A O 1
ATOM 667 N N . ARG A 1 83 ? 17.384 0.143 -55.764 1.00 44.00 83 ARG A N 1
ATOM 668 C CA . ARG A 1 83 ? 17.267 -0.115 -57.201 1.00 44.00 83 ARG A CA 1
ATOM 669 C C . ARG A 1 83 ? 18.426 0.589 -57.882 1.00 44.00 83 ARG A C 1
ATOM 671 O O . ARG A 1 83 ? 18.729 1.716 -57.431 1.00 44.00 83 ARG A O 1
#

Secondary structure (DSSP, 8-state):
----GGGS-HHHHHHHHTTS-GGGHHHHHHH-HHHHHHHH-HHHHHHHHHHHHHHHHHHHHHHHHHHHHHHHHHHHHTTS---

InterPro domains:
  IPR001810 F-box domain [PF00646] (7-46)
  IPR001810 F-box domain [PS50181] (2-47)
  IPR001810 F-box domain [SM00256] (8-48)
  IPR036047 F-box-like domain superfamily [SSF81383] (3-61)

Foldseek 3Di:
DDDDLLVDDLVSSLVVLLVDDPVCLVVQCVPDPSSVVLCPDPVSVVSSVVVVVVVVVVVCVVVVVVVVVVVVVVVVVVVPDDD

Mean predicted aligned error: 11.5 Å